Protein AF-A0A7V7VSR3-F1 (afdb_monomer)

Solvent-accessible surface area (backbone atoms only — not comparable to full-atom values): 6037 Å² total; per-residue (Å²): 131,83,52,75,55,55,53,55,50,50,65,50,57,79,36,43,50,72,37,87,88,80,65,38,26,31,55,72,62,55,47,51,40,86,60,69,101,50,58,46,31,38,38,44,79,55,96,88,38,83,43,52,42,46,59,51,41,36,35,64,74,78,37,89,80,57,92,76,54,40,81,43,53,79,75,75,45,68,42,39,42,39,51,91,42,49,43,86,36,45,59,68,57,51,53,28,54,74,71,69,72,106

Secondary structure (DSSP, 8-state):
---HHHHHHHHHHTTEEE-TTT--EEE-S-BS-SSSTTTT-BEEEETTEEEEHHHHHHHHHH----TTEEEEETT--TTB--GGGEEEEEHHHHHHHHTT--

Structure (mmCIF, N/CA/C/O backbone):
data_AF-A0A7V7VSR3-F1
#
_entry.id   AF-A0A7V7VSR3-F1
#
loop_
_atom_site.group_PDB
_atom_site.id
_atom_site.type_symbol
_atom_site.label_atom_id
_atom_site.label_alt_id
_atom_site.label_comp_id
_atom_site.label_asym_id
_atom_site.label_entity_id
_atom_site.label_seq_id
_atom_site.pdbx_PDB_ins_code
_atom_site.Cartn_x
_atom_site.Cartn_y
_atom_site.Cartn_z
_atom_site.occupancy
_atom_site.B_iso_or_equiv
_atom_site.auth_seq_id
_atom_site.auth_comp_id
_atom_site.auth_asym_id
_atom_site.auth_atom_id
_atom_site.pdbx_PDB_model_num
ATOM 1 N N . MET A 1 1 ? -25.282 6.238 4.360 1.00 72.75 1 MET A N 1
ATOM 2 C CA . MET A 1 1 ? -24.234 6.511 5.367 1.00 72.75 1 MET A CA 1
ATOM 3 C C . MET A 1 1 ? -23.025 5.685 4.967 1.00 72.75 1 MET A C 1
ATOM 5 O O . MET A 1 1 ? -23.202 4.493 4.754 1.00 72.75 1 MET A O 1
ATOM 9 N N . MET A 1 2 ? -21.863 6.306 4.755 1.00 83.88 2 MET A N 1
ATOM 10 C CA . MET A 1 2 ? -20.645 5.568 4.399 1.00 83.88 2 MET A CA 1
ATOM 11 C C . MET A 1 2 ? -20.224 4.686 5.569 1.00 83.88 2 MET A C 1
ATOM 13 O O . MET A 1 2 ? -20.239 5.129 6.720 1.00 83.88 2 MET A O 1
ATOM 17 N N . ASN A 1 3 ? -19.880 3.434 5.282 1.00 95.00 3 ASN A N 1
ATOM 18 C CA . ASN A 1 3 ? -19.343 2.551 6.304 1.00 95.00 3 ASN A CA 1
ATOM 19 C C . ASN A 1 3 ? -17.869 2.917 6.577 1.00 95.00 3 ASN A C 1
ATOM 21 O O . ASN A 1 3 ? -17.241 3.704 5.864 1.00 95.00 3 ASN A O 1
ATOM 25 N N . ARG A 1 4 ? -17.287 2.335 7.627 1.00 95.12 4 ARG A N 1
ATOM 26 C CA . ARG A 1 4 ? -15.903 2.635 8.016 1.00 95.12 4 ARG A CA 1
ATOM 27 C C . ARG A 1 4 ? -14.873 2.299 6.927 1.00 95.12 4 ARG A C 1
ATOM 29 O O . ARG A 1 4 ? -13.870 3.001 6.830 1.00 95.12 4 ARG A O 1
ATOM 36 N N . ARG A 1 5 ? -15.100 1.251 6.129 1.00 95.94 5 ARG A N 1
ATOM 37 C CA . ARG A 1 5 ? -14.203 0.883 5.026 1.00 95.94 5 ARG A CA 1
ATOM 38 C C . ARG A 1 5 ? -14.225 1.933 3.923 1.00 95.94 5 ARG A C 1
ATOM 40 O O . ARG A 1 5 ? -13.150 2.321 3.474 1.00 95.94 5 ARG A O 1
ATOM 47 N N . ASP A 1 6 ? -15.404 2.440 3.567 1.00 97.06 6 ASP A N 1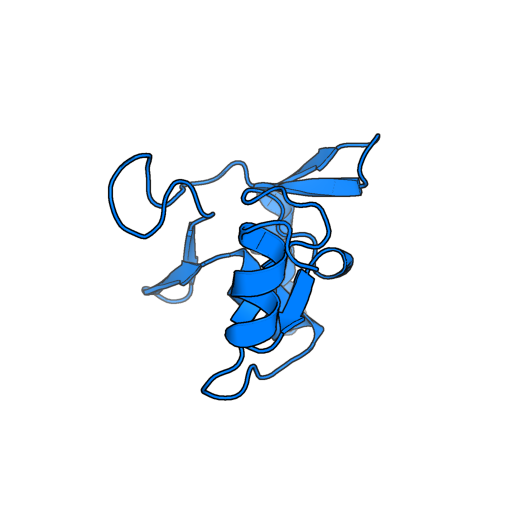
ATOM 48 C CA . ASP A 1 6 ? -15.554 3.479 2.537 1.00 97.06 6 ASP A CA 1
ATOM 49 C C . ASP A 1 6 ? -14.795 4.756 2.936 1.00 97.06 6 ASP A C 1
ATOM 51 O O . ASP A 1 6 ? -14.065 5.335 2.135 1.00 97.06 6 ASP A O 1
ATOM 55 N N . ILE A 1 7 ? -14.895 5.156 4.210 1.00 97.00 7 ILE A N 1
ATOM 56 C CA . ILE A 1 7 ? -14.209 6.342 4.750 1.00 97.00 7 ILE A CA 1
ATOM 57 C C . ILE A 1 7 ? -12.683 6.182 4.684 1.00 97.00 7 ILE A C 1
ATOM 59 O O . ILE A 1 7 ? -11.965 7.114 4.316 1.00 97.00 7 ILE A O 1
ATOM 63 N N . ILE A 1 8 ? -12.166 5.003 5.052 1.00 97.44 8 ILE A N 1
ATOM 64 C CA . ILE A 1 8 ? -10.725 4.717 5.003 1.00 97.44 8 ILE A CA 1
ATOM 65 C C . ILE A 1 8 ? -10.227 4.741 3.559 1.00 97.44 8 ILE A C 1
ATOM 67 O O . ILE A 1 8 ? -9.187 5.342 3.286 1.00 97.44 8 ILE A O 1
ATOM 71 N N . GLU A 1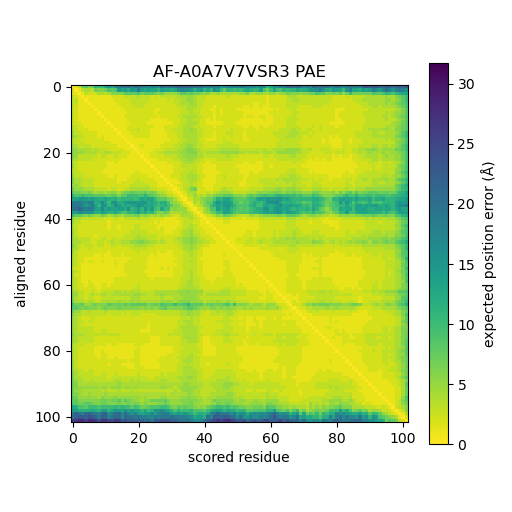 9 ? -10.964 4.111 2.646 1.00 97.31 9 GLU A N 1
ATOM 72 C CA . GLU A 1 9 ? -10.620 4.091 1.228 1.00 97.31 9 GLU A CA 1
ATOM 73 C C . GLU A 1 9 ? -10.606 5.505 0.646 1.00 97.31 9 GLU A C 1
ATOM 75 O O . GLU A 1 9 ? -9.614 5.900 0.034 1.00 97.31 9 GLU A O 1
ATOM 80 N N . GLN A 1 10 ? -11.651 6.299 0.895 1.00 96.94 10 GLN A N 1
ATOM 81 C CA . GLN A 1 10 ? -11.731 7.682 0.432 1.00 96.94 10 GLN A CA 1
ATOM 82 C C . GLN A 1 10 ? -10.531 8.504 0.918 1.00 96.94 10 GLN A C 1
ATOM 84 O O . GLN A 1 10 ? -9.859 9.147 0.112 1.00 96.94 10 GLN A O 1
ATOM 89 N N . LYS A 1 11 ? -10.185 8.410 2.208 1.00 96.50 11 LYS A N 1
ATOM 90 C CA . LYS A 1 11 ? -9.023 9.105 2.787 1.00 96.50 11 LYS A CA 1
ATOM 91 C C . LYS A 1 11 ? -7.701 8.724 2.112 1.00 96.50 11 LYS A C 1
ATOM 93 O O . LYS A 1 11 ? -6.779 9.538 2.054 1.00 96.50 11 LYS A O 1
ATOM 98 N N . ILE A 1 12 ? -7.578 7.483 1.639 1.00 98.06 12 ILE A N 1
ATOM 99 C CA . ILE A 1 12 ? -6.409 7.041 0.872 1.00 98.06 12 ILE A CA 1
ATOM 100 C C . ILE A 1 12 ? -6.465 7.621 -0.544 1.00 98.06 12 ILE A C 1
ATOM 102 O O . ILE A 1 12 ? -5.473 8.182 -1.006 1.00 98.06 12 ILE A O 1
ATOM 106 N N . ARG A 1 13 ? -7.620 7.534 -1.212 1.00 97.25 13 ARG A N 1
ATOM 107 C CA . ARG A 1 13 ? -7.817 7.986 -2.599 1.00 97.25 13 ARG A CA 1
ATOM 108 C C . ARG A 1 13 ? -7.648 9.495 -2.786 1.00 97.25 13 ARG A C 1
ATOM 110 O O . ARG A 1 13 ? -7.167 9.920 -3.827 1.00 97.25 13 ARG A O 1
ATOM 117 N N . GLU A 1 14 ? -7.943 10.304 -1.776 1.00 97.44 14 GLU A N 1
ATOM 118 C CA . GLU A 1 14 ? -7.681 11.754 -1.794 1.00 97.44 14 GLU A CA 1
ATOM 119 C C . GLU A 1 14 ? -6.181 12.106 -1.844 1.00 97.44 14 GLU A C 1
ATOM 121 O O . GLU A 1 14 ? -5.811 13.252 -2.091 1.00 97.44 14 GLU A O 1
ATOM 126 N N . ARG A 1 15 ? -5.296 11.129 -1.606 1.00 97.56 15 ARG A N 1
ATOM 127 C CA . ARG A 1 15 ? -3.836 11.299 -1.560 1.00 97.56 15 ARG A CA 1
ATOM 128 C C . ARG A 1 15 ? -3.102 10.394 -2.544 1.00 97.56 15 ARG A C 1
ATOM 130 O O . ARG A 1 15 ? -1.965 9.991 -2.286 1.00 97.56 15 ARG A O 1
ATOM 137 N N . VAL A 1 16 ? -3.739 10.066 -3.666 1.00 98.25 16 VAL A N 1
ATOM 138 C CA . VAL A 1 16 ? -3.080 9.344 -4.756 1.00 98.25 16 VAL A CA 1
ATOM 139 C C . VAL A 1 16 ? -3.184 10.093 -6.073 1.00 98.25 16 VAL A C 1
ATOM 141 O O . VAL A 1 16 ? -4.200 10.707 -6.383 1.00 98.25 16 VAL A O 1
ATOM 144 N N . ILE A 1 17 ? -2.126 9.990 -6.869 1.00 98.38 17 ILE A N 1
ATOM 145 C CA . ILE A 1 17 ? -2.144 10.315 -8.293 1.00 98.38 17 ILE A CA 1
ATOM 146 C C . ILE A 1 17 ? -2.101 8.990 -9.044 1.00 98.38 17 ILE A C 1
ATOM 148 O O . ILE A 1 17 ? -1.199 8.177 -8.827 1.00 98.38 17 ILE A O 1
ATOM 152 N N . ILE A 1 18 ? -3.089 8.759 -9.905 1.00 98.31 18 ILE A N 1
ATOM 153 C CA . ILE A 1 18 ? -3.137 7.556 -10.734 1.00 98.31 18 ILE A CA 1
ATOM 154 C C . ILE A 1 18 ? -2.204 7.764 -11.925 1.00 98.31 18 ILE A C 1
ATOM 156 O O . ILE A 1 18 ? -2.370 8.712 -12.689 1.00 98.31 18 ILE A O 1
ATOM 160 N N . ASP A 1 19 ? -1.223 6.880 -12.071 1.00 98.06 19 ASP A N 1
ATOM 161 C CA . ASP A 1 19 ? -0.395 6.811 -13.270 1.00 98.06 19 ASP A CA 1
ATOM 162 C C . ASP A 1 19 ? -1.177 6.089 -14.381 1.00 98.06 19 ASP A C 1
ATOM 164 O O . ASP A 1 19 ? -1.485 4.903 -14.223 1.00 98.06 19 ASP A O 1
ATOM 168 N N . PRO A 1 20 ? -1.500 6.763 -15.499 1.00 96.88 20 PRO A N 1
ATOM 169 C CA . PRO A 1 20 ? -2.309 6.182 -16.566 1.00 96.88 20 PRO A CA 1
ATOM 170 C C . PRO A 1 20 ? -1.599 5.050 -17.318 1.00 96.88 20 PRO A C 1
ATOM 172 O O . PRO A 1 20 ? -2.268 4.233 -17.942 1.00 96.88 20 PRO A O 1
ATOM 175 N N . SER A 1 21 ? -0.264 4.987 -17.274 1.00 97.12 21 SER A N 1
ATOM 176 C CA . SER A 1 21 ? 0.511 3.972 -17.994 1.00 97.12 21 SER A CA 1
ATOM 177 C C . SER A 1 21 ? 0.581 2.648 -17.238 1.00 97.12 21 SER A C 1
ATOM 179 O O . SER A 1 21 ? 0.455 1.580 -17.830 1.00 97.12 21 SER A O 1
ATOM 181 N N . SER A 1 22 ? 0.764 2.718 -15.919 1.00 97.25 22 SER A N 1
ATOM 182 C CA . SER A 1 22 ? 0.927 1.538 -15.074 1.00 97.25 22 SER A CA 1
ATOM 183 C C . SER A 1 22 ? -0.335 1.156 -14.309 1.00 97.25 22 SER A C 1
ATOM 185 O O . SER A 1 22 ? -0.394 0.049 -13.788 1.00 97.25 22 SER A O 1
ATOM 187 N N . GLY A 1 23 ? -1.309 2.061 -14.171 1.00 97.88 23 GLY A N 1
ATOM 188 C CA . GLY A 1 23 ? -2.449 1.905 -13.263 1.00 97.88 23 GLY A CA 1
ATOM 189 C C . GLY A 1 23 ? -2.079 2.050 -11.780 1.00 97.88 23 GLY A C 1
ATOM 190 O O . GLY A 1 23 ? -2.905 1.788 -10.902 1.00 97.88 23 GLY A O 1
ATOM 191 N N . CYS A 1 24 ? -0.836 2.436 -11.457 1.00 98.38 24 CYS A N 1
ATOM 192 C CA . CYS A 1 24 ? -0.405 2.609 -10.072 1.00 98.38 24 CYS A CA 1
ATOM 193 C C . CYS A 1 24 ? -1.114 3.793 -9.420 1.00 98.38 24 CYS A C 1
ATOM 195 O O . CYS A 1 24 ? -1.182 4.884 -9.981 1.00 98.38 24 CYS A O 1
ATOM 197 N N . TRP A 1 25 ? -1.571 3.601 -8.185 1.00 98.44 25 TRP A N 1
ATOM 198 C CA . TRP A 1 25 ? -2.090 4.687 -7.358 1.00 98.44 25 TRP A CA 1
ATOM 199 C C . TRP A 1 25 ? -0.940 5.201 -6.501 1.00 98.44 25 TRP A C 1
ATOM 201 O O . TRP A 1 25 ? -0.644 4.635 -5.448 1.00 98.44 25 TRP A O 1
ATOM 211 N N . ASN A 1 26 ? -0.231 6.214 -6.993 1.00 98.19 26 ASN A N 1
ATOM 212 C CA . ASN A 1 26 ? 0.981 6.719 -6.360 1.00 98.19 26 ASN A CA 1
ATOM 213 C C . ASN A 1 26 ? 0.632 7.639 -5.194 1.00 98.19 26 ASN A C 1
ATOM 215 O O . ASN A 1 26 ? 0.041 8.699 -5.389 1.00 98.19 26 ASN A O 1
ATOM 219 N N . TRP A 1 27 ? 1.022 7.237 -3.986 1.00 98.06 27 TRP A N 1
ATOM 220 C CA . TRP A 1 27 ? 0.819 8.018 -2.770 1.00 98.06 27 TRP A CA 1
ATOM 221 C C . TRP A 1 27 ? 1.573 9.354 -2.805 1.00 98.06 27 TRP A C 1
ATOM 223 O O . TRP A 1 27 ? 2.776 9.381 -3.058 1.00 98.06 27 TRP A O 1
ATOM 233 N N . THR A 1 28 ? 0.883 10.446 -2.474 1.00 97.88 28 THR A N 1
ATOM 234 C CA . THR A 1 28 ? 1.444 11.811 -2.430 1.00 97.88 28 THR A CA 1
ATOM 235 C C . THR A 1 28 ? 1.667 12.341 -1.013 1.00 97.88 28 THR A C 1
ATOM 237 O O . THR A 1 28 ? 2.151 13.455 -0.827 1.00 97.88 28 THR A O 1
ATOM 240 N N . GLY A 1 29 ? 1.306 11.559 0.007 1.00 95.81 29 GLY A N 1
ATOM 241 C CA . GLY A 1 29 ? 1.459 11.938 1.408 1.00 95.81 29 GLY A CA 1
ATOM 242 C C . GLY A 1 29 ? 2.815 11.555 2.020 1.00 95.81 29 GLY A C 1
ATOM 243 O O . GLY A 1 29 ? 3.745 11.147 1.323 1.00 95.81 29 GLY A O 1
ATOM 244 N N . PRO A 1 30 ? 2.922 11.614 3.361 1.00 95.25 30 PRO A N 1
ATOM 245 C CA . PRO A 1 30 ? 4.141 11.247 4.073 1.00 95.25 30 PRO A CA 1
ATOM 246 C C . PRO A 1 30 ? 4.579 9.807 3.793 1.00 95.25 30 PRO A C 1
ATOM 248 O O . PRO A 1 30 ? 3.760 8.901 3.624 1.00 95.25 30 PRO A O 1
ATOM 251 N N . THR A 1 31 ? 5.888 9.582 3.811 1.00 95.06 31 THR A N 1
ATOM 252 C CA . THR A 1 31 ? 6.500 8.251 3.743 1.00 95.06 31 THR A CA 1
ATOM 253 C C . THR A 1 31 ? 7.367 8.027 4.978 1.00 95.06 31 THR A C 1
ATOM 255 O O . THR A 1 31 ? 7.585 8.942 5.770 1.00 95.06 31 THR A O 1
ATOM 258 N N . SER A 1 32 ? 7.893 6.818 5.170 1.00 92.38 32 SER A N 1
ATOM 259 C CA . SER A 1 32 ? 8.854 6.546 6.251 1.00 92.38 32 SER A CA 1
ATOM 260 C C . SER A 1 32 ? 10.250 7.155 6.035 1.00 92.38 32 SER A C 1
ATOM 262 O O . SER A 1 32 ? 11.169 6.783 6.755 1.00 92.38 32 SER A O 1
ATOM 264 N N . GLY A 1 33 ? 10.421 8.057 5.063 1.00 87.25 33 GLY A N 1
ATOM 265 C CA . GLY A 1 33 ? 11.702 8.691 4.756 1.00 87.25 33 GLY A CA 1
ATOM 266 C C . GLY A 1 33 ? 12.684 7.770 4.027 1.00 87.25 33 GLY A C 1
ATOM 267 O O . GLY A 1 33 ? 12.401 6.598 3.772 1.00 87.25 33 GLY A O 1
ATOM 268 N N . SER A 1 34 ? 13.842 8.323 3.669 1.00 82.69 34 SER A N 1
ATOM 269 C CA . SER A 1 34 ? 14.911 7.630 2.935 1.00 82.69 34 SER A CA 1
ATOM 270 C C . SER A 1 34 ? 15.827 6.786 3.828 1.00 82.69 34 SER A C 1
ATOM 272 O O . SER A 1 34 ? 16.572 5.955 3.314 1.00 82.69 34 SER A O 1
ATOM 274 N N . SER A 1 35 ? 15.762 6.957 5.150 1.00 77.94 35 SER A N 1
ATOM 275 C CA . SER A 1 35 ? 16.575 6.230 6.127 1.00 77.94 35 SER A CA 1
ATOM 276 C C . SER A 1 35 ? 15.754 5.208 6.929 1.00 77.94 35 SER A C 1
ATOM 278 O O . SER A 1 35 ? 14.544 5.338 7.116 1.00 77.94 35 SER A O 1
ATOM 280 N N . GLY A 1 36 ? 16.418 4.151 7.410 1.00 71.31 36 GLY A N 1
ATOM 281 C CA . GLY A 1 36 ? 15.813 3.113 8.254 1.00 71.31 36 GLY A CA 1
ATOM 282 C C . GLY A 1 36 ? 14.997 2.053 7.499 1.00 71.31 36 GLY A C 1
ATOM 283 O O . GLY A 1 36 ? 14.752 2.147 6.304 1.00 71.31 36 GLY A O 1
ATOM 284 N N . ARG A 1 37 ? 14.530 1.013 8.207 1.00 62.94 37 ARG A N 1
ATOM 285 C CA . ARG A 1 37 ? 13.950 -0.215 7.602 1.00 62.94 37 ARG A CA 1
ATOM 286 C C . ARG A 1 37 ? 12.740 0.006 6.674 1.00 62.94 37 ARG A C 1
ATOM 288 O O . ARG A 1 37 ? 12.363 -0.911 5.952 1.00 62.94 37 ARG A O 1
ATOM 295 N N . GLY A 1 38 ? 12.102 1.175 6.729 1.00 66.31 38 GLY A N 1
ATOM 296 C CA . GLY A 1 38 ? 10.915 1.506 5.944 1.00 66.31 38 GLY A CA 1
ATOM 297 C C . GLY A 1 38 ? 11.182 2.069 4.545 1.00 66.31 38 GLY A C 1
ATOM 298 O O . GLY A 1 38 ? 10.236 2.101 3.773 1.00 66.31 38 GLY A O 1
ATOM 299 N N . HIS A 1 39 ? 12.401 2.518 4.216 1.00 78.62 39 HIS A N 1
ATOM 300 C CA . HIS A 1 39 ? 12.831 3.003 2.885 1.00 78.62 39 HIS A CA 1
ATOM 301 C C . HIS A 1 39 ? 11.698 3.473 1.939 1.00 78.62 39 HIS A C 1
ATOM 303 O O . HIS A 1 39 ? 11.342 2.775 0.981 1.00 78.62 39 HIS A O 1
ATOM 309 N N . SER A 1 40 ? 11.138 4.651 2.223 1.00 86.44 40 SER A N 1
ATOM 310 C CA . SER A 1 40 ? 10.146 5.354 1.395 1.00 86.44 40 SER A CA 1
ATOM 311 C C . SER A 1 40 ? 8.762 4.704 1.264 1.00 86.44 40 SER A C 1
ATOM 313 O O . SER A 1 40 ? 7.981 5.120 0.414 1.00 86.44 40 SER A O 1
ATOM 315 N N . TYR A 1 41 ? 8.388 3.745 2.119 1.00 93.25 41 TYR A N 1
ATOM 316 C CA . TYR A 1 41 ? 7.011 3.239 2.120 1.00 93.25 41 TYR A CA 1
ATOM 317 C C . TYR A 1 41 ? 5.995 4.316 2.558 1.00 93.25 41 TYR A C 1
ATOM 319 O O . TYR A 1 41 ? 6.234 4.992 3.567 1.00 93.25 41 TYR A O 1
ATOM 327 N N . PRO A 1 42 ? 4.833 4.421 1.881 1.00 96.94 42 PRO A N 1
ATOM 328 C CA . PRO A 1 42 ? 3.716 5.284 2.265 1.00 96.94 42 PRO A CA 1
ATOM 329 C C . PRO A 1 42 ? 3.268 5.125 3.722 1.00 96.94 42 PRO A C 1
ATOM 331 O O . PRO A 1 42 ? 3.069 4.002 4.208 1.00 96.94 42 PRO A O 1
ATOM 334 N N . ARG A 1 43 ? 3.047 6.254 4.406 1.00 97.06 43 ARG A N 1
ATOM 335 C CA . ARG A 1 43 ? 2.560 6.331 5.791 1.00 97.06 43 ARG A CA 1
ATOM 336 C C . ARG A 1 43 ? 1.377 7.287 5.923 1.00 97.06 43 ARG A C 1
ATOM 338 O O . ARG A 1 43 ? 1.315 8.328 5.276 1.00 97.06 43 ARG A O 1
ATOM 345 N N . MET A 1 44 ? 0.457 6.949 6.820 1.00 97.25 44 MET A N 1
ATOM 346 C CA . MET A 1 44 ? -0.647 7.824 7.223 1.00 97.25 44 MET A CA 1
ATOM 347 C C . MET A 1 44 ? -0.952 7.653 8.710 1.00 97.25 44 MET A C 1
ATOM 349 O O . MET A 1 44 ? -0.607 6.627 9.294 1.00 97.25 44 MET A O 1
ATOM 353 N N . SER A 1 45 ? -1.629 8.640 9.300 1.00 97.06 45 SER A N 1
ATOM 354 C CA . SER A 1 45 ? -2.273 8.490 10.607 1.00 97.06 45 SER A CA 1
ATOM 355 C C . SER A 1 45 ? -3.692 7.950 10.417 1.00 97.06 45 SER A C 1
ATOM 357 O O . SER A 1 45 ? -4.493 8.533 9.671 1.00 97.06 45 SER A O 1
ATOM 359 N N . LEU A 1 46 ? -3.993 6.833 11.073 1.00 96.31 46 LEU A N 1
ATOM 360 C CA . LEU A 1 46 ? -5.320 6.234 11.157 1.00 96.31 46 LEU A CA 1
ATOM 361 C C . LEU A 1 46 ? -5.645 6.039 12.639 1.00 96.31 46 LEU A C 1
ATOM 363 O O . LEU A 1 46 ? -4.940 5.305 13.324 1.00 96.31 46 LEU A O 1
ATOM 367 N N . ASP A 1 47 ? -6.665 6.747 13.123 1.00 94.00 47 ASP A N 1
ATOM 368 C CA . ASP A 1 47 ? -7.111 6.744 14.524 1.00 94.00 47 ASP A CA 1
ATOM 369 C C . ASP A 1 47 ? -5.972 6.928 15.541 1.00 94.00 47 ASP A C 1
ATOM 371 O O . ASP A 1 47 ? -5.850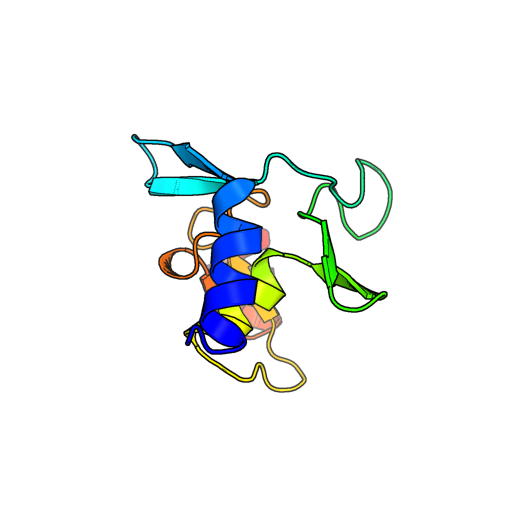 6.200 16.519 1.00 94.00 47 ASP A O 1
ATOM 375 N N . GLY A 1 48 ? -5.097 7.903 15.275 1.00 95.69 48 GLY A N 1
ATOM 376 C CA . GLY A 1 48 ? -3.971 8.24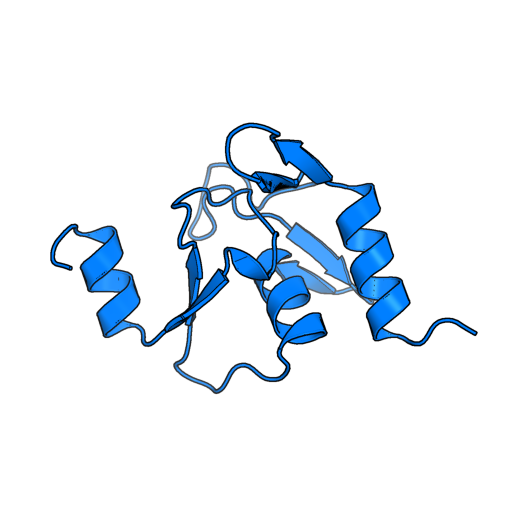3 16.150 1.00 95.69 48 GLY A CA 1
ATOM 377 C C . GLY A 1 48 ? -2.723 7.374 15.965 1.00 95.69 48 GLY A C 1
ATOM 378 O O . GLY A 1 48 ? -1.677 7.706 16.514 1.00 95.69 48 GLY A O 1
ATOM 379 N N . GLN A 1 49 ? -2.782 6.315 15.151 1.00 96.44 49 GLN A N 1
ATOM 380 C CA . GLN A 1 49 ? -1.648 5.426 14.903 1.00 96.44 49 GLN A CA 1
ATOM 381 C C . GLN A 1 49 ? -1.035 5.651 13.516 1.00 96.44 49 GLN A C 1
ATOM 383 O O . GLN A 1 49 ? -1.727 5.666 12.495 1.00 96.44 49 GLN A O 1
ATOM 388 N N . THR A 1 50 ? 0.296 5.742 13.456 1.00 95.56 50 THR A N 1
ATOM 389 C CA . THR A 1 50 ? 1.028 5.723 12.181 1.00 95.56 50 THR A CA 1
ATOM 390 C C . THR A 1 50 ? 1.028 4.312 11.597 1.00 95.56 50 THR A C 1
ATOM 392 O O . THR A 1 50 ? 1.561 3.376 12.199 1.00 95.56 50 THR A O 1
ATOM 395 N N . VAL A 1 51 ? 0.475 4.166 10.395 1.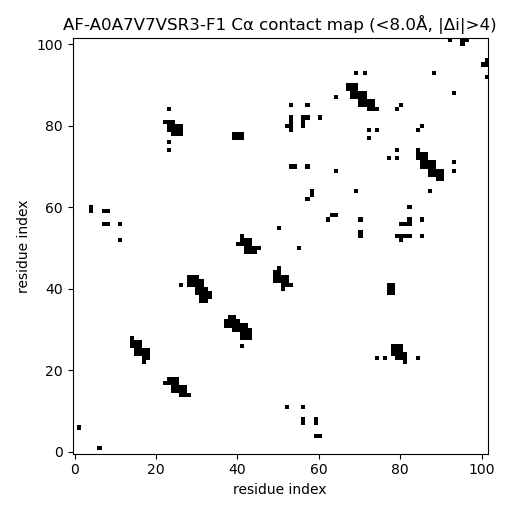00 96.38 51 VAL A N 1
ATOM 396 C CA . VAL A 1 51 ? 0.281 2.886 9.696 1.00 96.38 51 VAL A CA 1
ATOM 397 C C . VAL A 1 51 ? 0.878 2.913 8.286 1.00 96.38 51 VAL A C 1
ATOM 399 O O . VAL A 1 51 ? 1.113 3.977 7.712 1.00 96.38 51 VAL A O 1
ATOM 402 N N . ALA A 1 52 ? 1.177 1.735 7.728 1.00 96.50 52 ALA A N 1
ATOM 403 C CA . ALA A 1 52 ? 1.622 1.592 6.338 1.00 96.50 52 ALA A CA 1
ATOM 404 C C . ALA A 1 52 ? 0.410 1.579 5.399 1.00 96.50 52 ALA A C 1
ATOM 406 O O . ALA A 1 52 ? -0.445 0.702 5.529 1.00 96.50 52 ALA A O 1
ATOM 407 N N . VAL A 1 53 ? 0.349 2.513 4.446 1.00 98.06 53 VAL A N 1
ATOM 408 C CA . VAL A 1 53 ? -0.874 2.750 3.652 1.00 98.06 53 VAL A CA 1
ATOM 409 C C . VAL A 1 53 ? -1.238 1.543 2.789 1.00 98.06 53 VAL A C 1
ATOM 411 O O . VAL A 1 53 ? -2.388 1.125 2.802 1.00 98.06 53 VAL A O 1
ATOM 414 N N . HIS A 1 54 ? -0.264 0.911 2.123 1.00 97.19 54 HIS A N 1
ATOM 415 C CA . HIS A 1 54 ? -0.524 -0.275 1.293 1.00 97.19 54 HIS A CA 1
ATOM 416 C C . HIS A 1 54 ? -1.136 -1.436 2.100 1.00 97.19 54 HIS A C 1
ATOM 418 O O . HIS A 1 54 ? -2.024 -2.127 1.615 1.00 97.19 54 HIS A O 1
ATOM 424 N N . ARG A 1 55 ? -0.726 -1.626 3.367 1.00 97.19 55 ARG A N 1
ATOM 425 C CA . ARG A 1 55 ? -1.314 -2.657 4.241 1.00 97.19 55 ARG A CA 1
ATOM 426 C C . ARG A 1 55 ? -2.736 -2.305 4.649 1.00 97.19 55 ARG A C 1
ATOM 428 O O . ARG A 1 55 ? -3.572 -3.202 4.701 1.00 97.19 55 ARG A O 1
ATOM 435 N N . VAL A 1 56 ? -2.994 -1.032 4.958 1.00 97.94 56 VAL A N 1
ATOM 436 C CA . VAL A 1 56 ? -4.345 -0.554 5.279 1.00 97.94 56 VAL A CA 1
ATOM 437 C C . VAL A 1 56 ? -5.257 -0.768 4.083 1.00 97.94 56 VAL A C 1
ATOM 439 O O . VAL A 1 56 ? -6.295 -1.391 4.253 1.00 97.94 56 VAL A O 1
ATOM 442 N N . MET A 1 57 ? -4.844 -0.340 2.888 1.00 98.31 57 MET A N 1
ATOM 443 C CA . MET A 1 57 ? -5.644 -0.489 1.675 1.00 98.31 57 MET A CA 1
ATOM 444 C C . MET A 1 57 ? -5.952 -1.955 1.372 1.00 98.31 57 MET A C 1
ATOM 446 O O . MET A 1 57 ? -7.117 -2.320 1.243 1.00 98.31 57 MET A O 1
ATOM 450 N N . PHE A 1 58 ? -4.925 -2.813 1.370 1.00 98.44 58 PHE A N 1
ATOM 451 C CA . PHE A 1 58 ? -5.108 -4.249 1.174 1.00 98.44 58 PHE A CA 1
ATOM 452 C C . PHE A 1 58 ? -6.085 -4.834 2.201 1.00 98.44 58 PHE A C 1
ATOM 454 O O . PHE A 1 58 ? -7.019 -5.541 1.841 1.00 98.44 58 PHE A O 1
ATOM 461 N N . THR A 1 59 ? -5.901 -4.512 3.486 1.00 97.88 59 THR A N 1
ATOM 462 C CA . THR A 1 59 ? -6.749 -5.055 4.559 1.00 97.88 59 THR A CA 1
ATOM 463 C C . THR A 1 59 ? -8.185 -4.537 4.474 1.00 97.88 59 THR A C 1
ATOM 465 O O . THR A 1 59 ? -9.124 -5.257 4.805 1.00 97.88 59 THR A O 1
ATOM 468 N N . ASN A 1 60 ? -8.372 -3.294 4.031 1.00 97.62 60 ASN A N 1
ATOM 469 C CA . ASN A 1 60 ? -9.682 -2.670 3.884 1.00 97.62 60 ASN A CA 1
ATOM 470 C C . ASN A 1 60 ? -10.516 -3.343 2.783 1.00 97.62 60 ASN A C 1
ATOM 472 O O . ASN A 1 60 ? -11.715 -3.540 2.972 1.00 97.62 60 ASN A O 1
ATOM 476 N N . VAL A 1 61 ? -9.866 -3.730 1.679 1.00 97.75 61 VAL A N 1
ATOM 477 C CA . VAL A 1 61 ? -10.504 -4.341 0.502 1.00 97.75 61 VAL A CA 1
ATOM 478 C C . VAL A 1 61 ? -10.597 -5.865 0.625 1.00 97.75 61 VAL A C 1
ATOM 480 O O . VAL A 1 61 ? -11.677 -6.431 0.479 1.00 97.75 61 VAL A O 1
ATOM 483 N N . HIS A 1 62 ? -9.490 -6.541 0.943 1.00 97.00 62 HIS A N 1
ATOM 484 C CA . HIS A 1 62 ? -9.396 -8.009 0.938 1.00 97.00 62 HIS A CA 1
ATOM 485 C C . HIS A 1 62 ? -9.541 -8.647 2.324 1.00 97.00 62 HIS A C 1
ATOM 487 O O . HIS A 1 62 ? -9.730 -9.857 2.436 1.00 97.00 62 HIS A O 1
ATOM 493 N N . GLY A 1 63 ? -9.470 -7.853 3.394 1.00 95.62 63 GLY A N 1
ATOM 494 C CA . GLY A 1 63 ? -9.610 -8.335 4.763 1.00 95.62 63 GLY A CA 1
ATOM 495 C C . GLY A 1 63 ? -8.294 -8.734 5.434 1.00 95.62 63 GLY A C 1
ATOM 496 O O . GLY A 1 63 ? -7.208 -8.267 5.103 1.00 95.62 63 GLY A O 1
ATOM 497 N N . TYR A 1 64 ? -8.413 -9.560 6.471 1.00 95.69 64 TYR A N 1
ATOM 498 C CA . TYR A 1 64 ? -7.339 -9.848 7.419 1.00 95.69 64 TYR A CA 1
ATOM 499 C C . TYR A 1 64 ? -6.072 -10.429 6.766 1.00 95.69 64 TYR A C 1
ATOM 501 O O . TYR A 1 64 ? -6.139 -11.322 5.926 1.00 95.69 64 TYR A O 1
ATOM 509 N N . VAL A 1 65 ? -4.903 -9.966 7.225 1.00 95.62 65 VAL A N 1
ATOM 510 C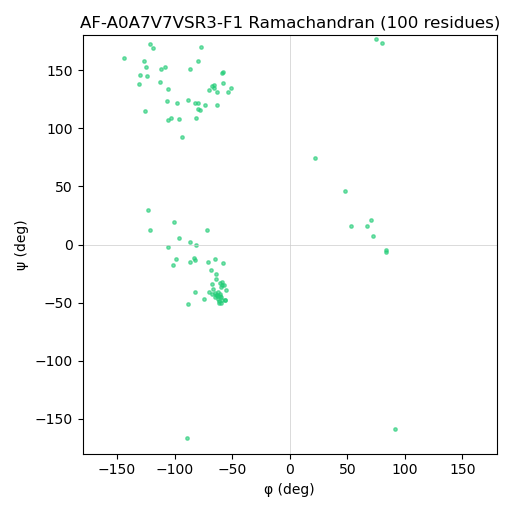 CA . VAL A 1 65 ? -3.587 -10.502 6.845 1.00 95.62 65 VAL A CA 1
ATOM 511 C C . VAL A 1 65 ? -3.059 -11.381 7.987 1.00 95.62 65 VAL A C 1
ATOM 513 O O . VAL A 1 65 ? -2.670 -10.836 9.026 1.00 95.62 65 VAL A O 1
ATOM 516 N N . PRO A 1 66 ? -3.009 -12.718 7.827 1.00 95.06 66 PRO A N 1
ATOM 517 C CA . PRO A 1 66 ? -2.520 -13.626 8.857 1.00 95.06 66 PRO A CA 1
ATOM 518 C C . PRO A 1 66 ? -1.083 -13.346 9.290 1.00 95.06 66 PRO A C 1
ATOM 520 O O . PRO A 1 66 ? -0.227 -12.958 8.488 1.00 95.06 66 PRO A O 1
ATOM 523 N N . GLY A 1 67 ? -0.790 -13.616 10.564 1.00 89.94 67 GLY A N 1
ATOM 524 C CA . GLY A 1 67 ? 0.578 -13.582 11.077 1.00 89.94 67 GLY A CA 1
ATOM 525 C C . GLY A 1 67 ? 1.494 -14.465 10.222 1.00 89.94 67 GLY A C 1
ATOM 526 O O . GLY A 1 67 ? 1.160 -15.614 9.949 1.00 89.94 67 GLY A O 1
ATOM 527 N N . ARG A 1 68 ? 2.654 -13.928 9.810 1.00 91.00 68 ARG A N 1
ATOM 528 C CA . ARG A 1 68 ? 3.649 -14.516 8.872 1.00 91.00 68 ARG A CA 1
ATOM 529 C C . ARG A 1 68 ? 3.373 -14.320 7.376 1.00 91.00 68 ARG A C 1
ATOM 531 O O . ARG A 1 68 ? 4.234 -14.676 6.567 1.00 91.00 68 ARG A O 1
ATOM 538 N N . LYS A 1 69 ? 2.243 -13.728 6.987 1.00 96.31 69 LYS A N 1
ATOM 539 C CA . LYS A 1 69 ? 2.044 -13.238 5.618 1.00 96.31 69 LYS A CA 1
ATOM 540 C C . LYS A 1 69 ? 2.584 -11.815 5.470 1.00 96.31 69 LYS A C 1
ATOM 542 O O . LYS A 1 69 ? 2.653 -11.052 6.433 1.00 96.31 69 LYS A O 1
ATOM 547 N N . GLN A 1 70 ? 3.007 -11.484 4.259 1.00 95.00 70 GLN A N 1
ATOM 548 C CA . GLN A 1 70 ? 3.507 -10.167 3.874 1.00 95.00 70 GLN A CA 1
ATOM 549 C C . GLN A 1 70 ? 2.700 -9.662 2.682 1.00 95.00 70 GLN A C 1
ATOM 551 O O . GLN A 1 70 ? 2.162 -10.470 1.931 1.00 95.00 70 GLN A O 1
ATOM 556 N N . ILE A 1 71 ? 2.603 -8.344 2.531 1.00 96.31 71 ILE A N 1
ATOM 557 C CA . ILE A 1 71 ? 2.000 -7.728 1.349 1.00 96.31 71 ILE A CA 1
ATOM 558 C C . ILE A 1 71 ? 3.139 -7.327 0.417 1.00 96.31 71 ILE A C 1
ATOM 560 O O . ILE A 1 71 ? 4.036 -6.599 0.843 1.00 96.31 71 ILE A O 1
ATOM 564 N N . ASP A 1 72 ? 3.112 -7.848 -0.803 1.00 95.50 72 ASP A N 1
ATOM 565 C CA . ASP A 1 72 ? 4.098 -7.604 -1.853 1.00 95.50 72 ASP A CA 1
ATOM 566 C C . ASP A 1 72 ? 3.481 -6.794 -2.998 1.00 95.50 72 ASP A C 1
ATOM 568 O O . ASP A 1 72 ? 2.277 -6.870 -3.249 1.00 95.50 72 ASP A O 1
ATOM 572 N N . HIS A 1 73 ? 4.313 -6.008 -3.679 1.00 95.31 73 HIS A N 1
ATOM 573 C CA . HIS A 1 73 ? 3.918 -5.161 -4.800 1.00 95.31 73 HIS A CA 1
ATOM 574 C C . HIS A 1 73 ? 4.201 -5.879 -6.115 1.00 95.31 73 HIS A C 1
ATOM 576 O O . HIS A 1 73 ? 5.349 -5.932 -6.562 1.00 95.31 73 HIS A O 1
ATOM 582 N N . LEU A 1 74 ? 3.148 -6.326 -6.799 1.00 95.44 74 LEU A N 1
ATOM 583 C CA . LEU A 1 74 ? 3.254 -6.930 -8.132 1.00 95.44 74 LEU A 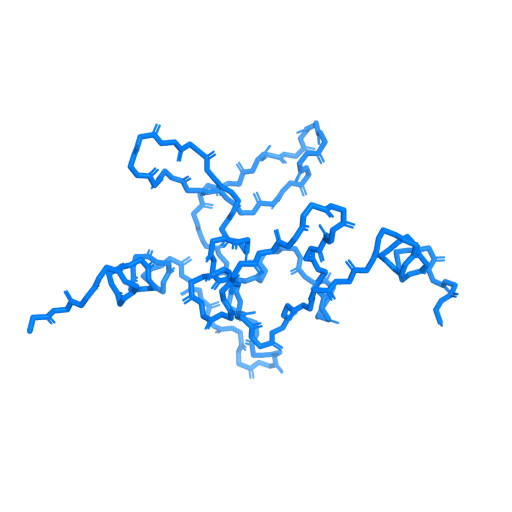CA 1
ATOM 584 C C . LEU A 1 74 ? 3.898 -5.963 -9.139 1.00 95.44 74 LEU A C 1
ATOM 586 O O . LEU A 1 74 ? 4.697 -6.359 -9.983 1.00 95.44 74 LEU A O 1
ATOM 590 N N . CYS A 1 75 ? 3.615 -4.668 -8.989 1.00 95.06 75 CYS A N 1
ATOM 591 C CA . CYS A 1 75 ? 4.134 -3.598 -9.837 1.00 95.06 75 CYS A CA 1
ATOM 592 C C . CYS A 1 75 ? 5.558 -3.129 -9.472 1.00 95.06 75 CYS A C 1
ATOM 594 O O . CYS A 1 75 ? 6.059 -2.193 -10.089 1.00 95.06 75 CYS A O 1
ATOM 596 N N . LYS A 1 76 ? 6.198 -3.703 -8.436 1.00 92.25 76 LYS A N 1
ATOM 597 C CA . LYS A 1 76 ? 7.535 -3.320 -7.918 1.00 92.25 76 LYS A CA 1
ATOM 598 C C . LYS A 1 76 ? 7.707 -1.830 -7.562 1.00 92.25 76 LYS A C 1
ATOM 600 O O . LYS A 1 76 ? 8.823 -1.361 -7.346 1.00 92.25 76 LYS A O 1
ATOM 605 N N . ASN A 1 77 ? 6.606 -1.093 -7.435 1.00 93.56 77 ASN A N 1
ATOM 606 C CA . ASN A 1 77 ? 6.573 0.317 -7.059 1.00 93.56 77 ASN A CA 1
ATOM 607 C C . ASN A 1 77 ? 6.091 0.456 -5.609 1.00 93.56 77 ASN A C 1
ATOM 609 O O . ASN A 1 77 ? 4.904 0.311 -5.328 1.00 93.56 77 ASN A O 1
ATOM 613 N N . ARG A 1 78 ? 7.006 0.793 -4.692 1.00 92.81 78 ARG A N 1
ATOM 614 C CA . ARG A 1 78 ? 6.717 0.907 -3.248 1.00 92.81 78 ARG A CA 1
ATOM 615 C C . ARG A 1 78 ? 5.714 2.006 -2.891 1.00 92.81 78 ARG A C 1
ATOM 617 O O . ARG A 1 78 ? 5.086 1.916 -1.836 1.00 92.81 78 ARG A O 1
ATOM 624 N N . CYS A 1 79 ? 5.592 3.040 -3.727 1.00 95.69 79 CYS A N 1
ATOM 625 C CA . CYS A 1 79 ? 4.655 4.145 -3.518 1.00 95.69 79 CYS A CA 1
ATOM 626 C C . CYS A 1 79 ? 3.238 3.824 -4.003 1.00 95.69 79 CYS A C 1
ATOM 628 O O . CYS A 1 79 ? 2.313 4.571 -3.682 1.00 95.69 79 CYS A O 1
ATOM 630 N N . CYS A 1 80 ? 3.056 2.727 -4.742 1.00 97.94 80 CYS A N 1
ATOM 631 C CA . CYS A 1 80 ? 1.742 2.283 -5.171 1.00 97.94 80 CYS A CA 1
ATOM 632 C C . CYS A 1 80 ? 0.935 1.770 -3.971 1.00 97.94 80 CYS A C 1
ATOM 634 O O . CYS A 1 80 ? 1.424 0.982 -3.155 1.00 97.94 80 CYS A O 1
ATOM 636 N N . VAL A 1 81 ? -0.316 2.204 -3.871 1.00 98.31 81 VAL A N 1
ATOM 637 C CA . VAL A 1 81 ? -1.279 1.709 -2.879 1.00 98.31 81 VAL A CA 1
ATOM 638 C C . VAL A 1 81 ? -2.527 1.116 -3.531 1.00 98.31 81 VAL A C 1
ATOM 640 O O . VAL A 1 81 ? -3.497 0.876 -2.830 1.00 98.31 81 VAL A O 1
ATOM 643 N N . ASN A 1 82 ? -2.516 0.870 -4.846 1.00 98.31 82 ASN A N 1
ATOM 644 C CA . ASN A 1 82 ? -3.625 0.216 -5.543 1.00 98.31 82 ASN A CA 1
ATOM 645 C C . ASN A 1 82 ? -3.797 -1.218 -4.992 1.00 98.31 82 ASN A C 1
ATOM 647 O O . ASN A 1 82 ? -2.837 -1.984 -5.097 1.00 98.31 82 ASN A O 1
ATOM 651 N N . PRO A 1 83 ? -4.958 -1.591 -4.415 1.00 98.00 83 PRO A N 1
ATOM 652 C CA . PRO A 1 83 ? -5.178 -2.932 -3.867 1.00 98.00 83 PRO A CA 1
ATOM 653 C C . PRO A 1 83 ? -4.959 -4.043 -4.902 1.00 98.00 83 PRO A C 1
ATOM 655 O O . PRO A 1 83 ? -4.372 -5.064 -4.559 1.00 98.00 83 PRO A O 1
ATOM 658 N N . ASP A 1 84 ? -5.294 -3.808 -6.172 1.00 98.06 84 ASP A N 1
ATOM 659 C CA . ASP A 1 84 ? -5.142 -4.799 -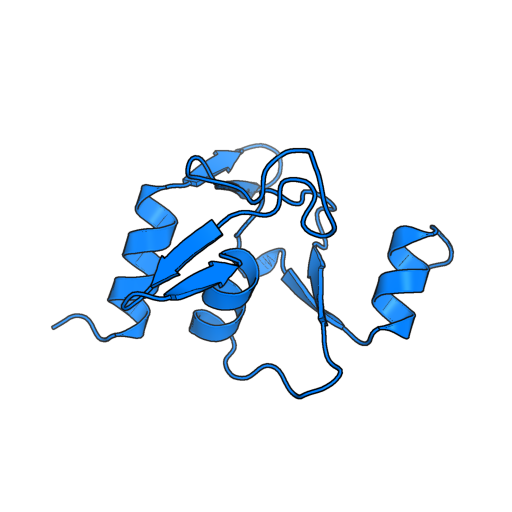7.247 1.00 98.06 84 ASP A CA 1
ATOM 660 C C . ASP A 1 84 ? -3.672 -5.045 -7.632 1.00 98.06 84 ASP A C 1
ATOM 662 O O . ASP A 1 84 ? -3.341 -6.023 -8.298 1.00 98.06 84 ASP A O 1
ATOM 666 N N . HIS A 1 85 ? -2.759 -4.163 -7.211 1.00 97.94 85 HIS A N 1
ATOM 667 C CA . HIS A 1 85 ? -1.314 -4.318 -7.418 1.00 97.94 85 HIS A CA 1
ATOM 668 C C . HIS A 1 85 ? -0.608 -4.937 -6.204 1.00 97.94 85 HIS A C 1
ATOM 670 O O . HIS A 1 85 ? 0.628 -5.004 -6.175 1.00 97.94 85 HIS A O 1
ATOM 676 N N . LEU A 1 86 ? -1.368 -5.353 -5.191 1.00 97.94 86 LEU A N 1
ATOM 677 C CA . LEU A 1 86 ? -0.862 -5.918 -3.950 1.00 97.94 86 LEU A CA 1
ATOM 678 C C . LEU A 1 86 ? -1.238 -7.393 -3.846 1.00 97.94 86 LEU A C 1
ATOM 680 O O . LEU A 1 86 ? -2.360 -7.794 -4.131 1.00 97.94 86 LEU A O 1
ATOM 684 N N . GLU A 1 87 ? -0.306 -8.203 -3.357 1.00 97.44 87 GLU A N 1
ATOM 685 C CA . GLU A 1 87 ? -0.537 -9.627 -3.146 1.00 97.44 87 GLU A CA 1
ATOM 686 C C . GLU A 1 87 ? -0.099 -10.052 -1.746 1.00 97.44 87 GLU A C 1
ATOM 688 O O . GLU A 1 87 ? 0.967 -9.675 -1.253 1.00 97.44 87 GLU A O 1
ATOM 693 N N . MET A 1 88 ? -0.912 -10.888 -1.102 1.00 97.31 88 MET A N 1
ATOM 694 C CA . MET A 1 88 ? -0.540 -11.517 0.157 1.00 97.31 88 MET A CA 1
ATOM 695 C C . MET A 1 88 ? 0.340 -12.746 -0.089 1.00 97.31 88 MET A C 1
ATOM 697 O O . MET A 1 88 ? -0.132 -13.809 -0.489 1.00 97.31 88 MET A O 1
ATOM 701 N N . VAL A 1 89 ? 1.619 -12.640 0.250 1.00 96.62 89 VAL A N 1
ATOM 702 C CA . VAL A 1 89 ? 2.623 -13.677 -0.002 1.00 96.62 89 VAL A CA 1
ATOM 703 C C . VAL A 1 89 ? 3.258 -14.203 1.283 1.00 96.62 89 VAL A C 1
ATOM 705 O O . VAL A 1 89 ? 3.083 -13.671 2.383 1.00 96.62 89 VAL A O 1
ATOM 708 N N . THR A 1 90 ? 4.013 -15.294 1.162 1.00 96.06 90 THR A N 1
ATOM 709 C CA . THR A 1 90 ? 4.911 -15.738 2.238 1.00 96.06 90 THR A CA 1
ATOM 710 C C . THR A 1 90 ? 6.201 -14.920 2.228 1.00 96.06 90 THR A C 1
ATOM 712 O O . THR A 1 90 ? 6.605 -14.401 1.188 1.00 96.06 90 THR A O 1
ATOM 715 N N . GLN A 1 91 ? 6.906 -14.869 3.361 1.00 92.19 91 GLN A N 1
ATOM 716 C CA . GLN A 1 91 ? 8.241 -14.262 3.419 1.00 92.19 91 GLN A CA 1
ATOM 717 C C . GLN A 1 91 ? 9.210 -14.888 2.401 1.00 92.19 91 GLN A C 1
ATOM 719 O O . GLN A 1 91 ? 9.973 -14.166 1.768 1.00 92.19 91 GLN A O 1
ATOM 724 N N . LYS A 1 92 ? 9.155 -16.216 2.208 1.00 93.38 92 LYS A N 1
ATOM 725 C CA . LYS A 1 92 ? 9.992 -16.926 1.227 1.00 93.38 92 LYS A CA 1
ATOM 726 C C . LYS A 1 92 ? 9.758 -16.391 -0.189 1.00 93.38 92 LYS A C 1
ATOM 728 O O . LYS A 1 92 ? 10.719 -16.070 -0.879 1.00 93.38 92 LYS A O 1
ATOM 733 N N . THR A 1 93 ? 8.494 -16.254 -0.588 1.00 93.88 93 THR A N 1
ATOM 734 C CA . THR A 1 93 ? 8.103 -15.709 -1.896 1.00 93.88 93 THR A CA 1
ATOM 735 C C . THR A 1 93 ? 8.561 -14.260 -2.062 1.00 93.88 93 THR A C 1
ATOM 737 O O . THR A 1 93 ? 9.175 -13.937 -3.074 1.00 93.88 93 THR A O 1
ATOM 740 N N . ASN A 1 94 ? 8.333 -13.408 -1.055 1.00 90.75 94 ASN A N 1
ATOM 741 C CA . ASN A 1 94 ? 8.747 -12.002 -1.101 1.00 90.75 94 ASN A CA 1
ATOM 742 C C . ASN A 1 94 ? 10.274 -11.861 -1.268 1.00 90.75 94 ASN A C 1
ATOM 744 O O . ASN A 1 94 ? 10.757 -11.114 -2.115 1.00 90.75 94 ASN A O 1
ATOM 748 N N . CYS A 1 95 ? 11.052 -12.637 -0.505 1.00 87.94 95 CYS A N 1
ATOM 749 C CA . CYS A 1 95 ? 12.509 -12.663 -0.634 1.00 87.94 95 CYS A CA 1
ATOM 750 C C . CYS A 1 95 ? 12.963 -13.148 -2.019 1.00 87.94 95 CYS A C 1
ATOM 752 O O . CYS A 1 95 ? 13.845 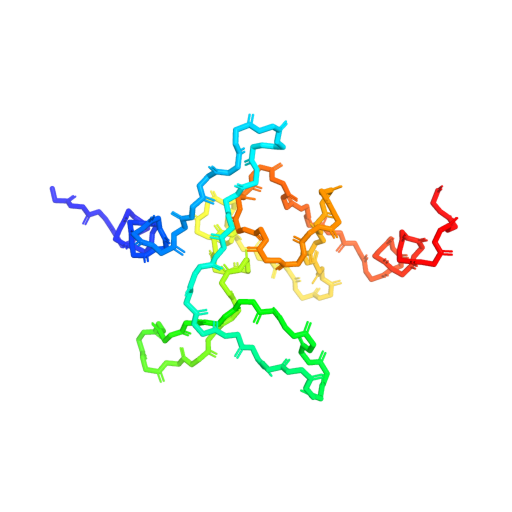-12.530 -2.609 1.00 87.94 95 CYS A O 1
ATOM 754 N N . ALA A 1 96 ? 12.355 -14.212 -2.554 1.00 88.88 96 ALA A N 1
ATOM 755 C CA . ALA A 1 96 ? 12.693 -14.727 -3.882 1.00 88.88 96 ALA A CA 1
ATOM 756 C C . ALA A 1 96 ? 12.447 -13.682 -4.983 1.00 88.88 96 ALA A C 1
ATOM 758 O O . ALA A 1 96 ? 13.322 -13.461 -5.818 1.00 88.88 96 ALA A O 1
ATOM 759 N N . ARG A 1 97 ? 11.308 -12.976 -4.938 1.00 88.75 97 ARG A N 1
ATOM 760 C CA . ARG A 1 97 ? 10.970 -11.908 -5.896 1.00 88.75 97 ARG A CA 1
ATOM 761 C C . ARG A 1 97 ? 11.905 -10.710 -5.800 1.00 88.75 97 ARG A C 1
ATOM 763 O O . ARG A 1 97 ? 12.327 -10.184 -6.828 1.00 88.75 97 ARG A O 1
ATOM 770 N N . ARG A 1 98 ? 12.255 -10.295 -4.580 1.00 81.19 98 ARG A N 1
ATOM 771 C CA . ARG A 1 98 ? 13.193 -9.188 -4.353 1.00 81.19 98 ARG A CA 1
ATOM 772 C C . ARG A 1 98 ? 14.580 -9.488 -4.916 1.00 81.19 98 ARG A C 1
ATOM 774 O O . ARG A 1 98 ? 15.201 -8.605 -5.495 1.00 81.19 98 ARG A O 1
ATOM 781 N N . ASP A 1 99 ? 15.048 -10.718 -4.741 1.00 77.62 99 ASP A N 1
ATOM 782 C CA . ASP A 1 99 ? 16.385 -11.139 -5.152 1.00 77.62 99 ASP A CA 1
ATOM 783 C C . ASP A 1 99 ? 16.440 -11.602 -6.628 1.00 77.62 99 ASP A C 1
ATOM 785 O O . ASP A 1 99 ? 17.491 -12.048 -7.080 1.00 77.62 99 ASP A O 1
ATOM 789 N N . GLY A 1 100 ? 15.326 -11.533 -7.373 1.00 69.00 100 GLY A N 1
ATOM 790 C CA . GLY A 1 100 ? 15.252 -11.964 -8.777 1.00 69.00 100 GLY A CA 1
ATOM 791 C C . GLY A 1 100 ? 15.343 -13.481 -8.983 1.00 69.00 100 GLY A C 1
ATOM 792 O O . GLY A 1 100 ? 15.694 -13.930 -10.067 1.00 69.00 100 GLY A O 1
ATOM 793 N N . ARG A 1 101 ? 15.051 -14.274 -7.946 1.00 54.75 101 ARG A N 1
ATOM 794 C CA . ARG A 1 101 ? 15.112 -15.750 -7.946 1.00 54.75 101 ARG A CA 1
ATOM 795 C C . ARG A 1 101 ? 13.731 -16.396 -8.119 1.00 54.75 101 ARG A C 1
ATOM 797 O O . ARG A 1 101 ? 13.529 -17.522 -7.664 1.00 54.75 101 ARG A O 1
ATOM 804 N N . ALA A 1 102 ? 12.777 -15.628 -8.635 1.00 51.81 102 ALA A N 1
ATOM 805 C CA . ALA A 1 102 ? 11.389 -16.028 -8.832 1.00 51.81 102 ALA A CA 1
ATOM 806 C C . ALA A 1 102 ? 11.174 -16.542 -10.253 1.00 51.81 102 ALA A C 1
ATOM 808 O O . ALA A 1 102 ? 11.767 -15.937 -11.173 1.00 51.81 102 ALA A O 1
#

Radius of gyration: 13.72 Å; Cα contacts (8 Å, |Δi|>4): 147; chains: 1; bounding box: 41×29×34 Å

Nearest PDB structures (foldseek):
  1a73-assembly1_A  TM=6.327E-01  e=1.990E-02  Physarum polycephalum
  1u3e-assembly1_M  TM=6.093E-01  e=2.755E-02  Okubovirus SPO1
  1evw-assembly2_D  TM=4.993E-01  e=1.637E-02  Physarum polycephalum
  1cyq-assembly1_A  TM=4.795E-01  e=2.755E-02  Physarum polycephalum
  2o6m-assembly1_B  TM=5.085E-01  e=5.638E-02  Physarum polycephalum

Foldseek 3Di:
DDDPLRVLVVVQQVQFDQDPVQRFGFGNDDFPDCDDPRRGFDWDDDPNDIDGLLVSLLCSPVNDQDPQWDKDFCSPDRRGNPNVRIDTHGPVVRVCVVVVND

Sequence (102 aa):
MMNRRDIIEQKIRERVIIDPSSGCWNWTGPTSGSSGRGHSYPRMSLDGQTVAVHRVMFTNVHGYVPGRKQIDHLCKNRCCVNPDHLEMVTQKTNCARRDGRA

Organism: NCBI:txid94626

Mean predicted aligned error: 3.89 Å

pLDDT: mean 92.75, std 9.18, range [51.81, 98.44]

InterPro domains:
  IPR003615 HNH nuclease [PF13392] (52-94)
  IPR044925 His-Me finger superfamily [SSF54060] (22-97)
  IPR044930 Homing endonuclease, His-Me finger superfamily [G3DSA:3.90.75.10] (21-102)